Protein AF-A0A955NN90-F1 (afdb_monomer_lite)

Structure (mmCIF, N/CA/C/O backbone):
data_AF-A0A955NN90-F1
#
_entry.id   AF-A0A955NN90-F1
#
loop_
_atom_site.group_PDB
_atom_site.id
_atom_site.type_symbol
_atom_site.label_atom_id
_atom_site.label_alt_id
_atom_site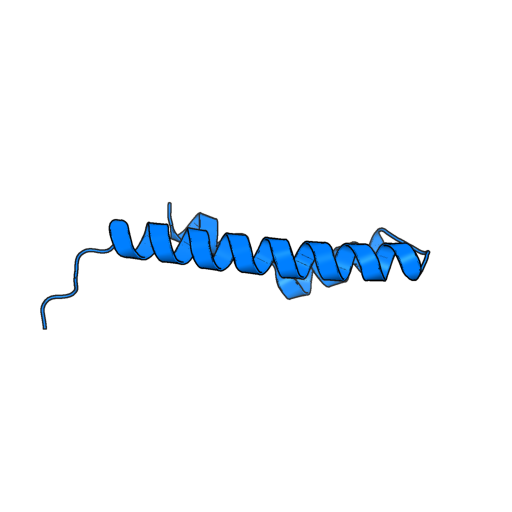.label_comp_id
_atom_site.label_asym_id
_atom_site.label_entity_id
_atom_site.label_seq_id
_atom_site.pdbx_PDB_ins_code
_atom_site.Cartn_x
_atom_site.Cartn_y
_atom_site.Cartn_z
_atom_site.occupancy
_atom_site.B_iso_or_equiv
_atom_site.auth_seq_id
_atom_site.auth_comp_id
_atom_site.auth_asym_id
_atom_site.auth_atom_id
_atom_site.pdbx_PDB_model_num
ATOM 1 N N . TYR A 1 1 ? -5.148 -3.337 14.978 1.00 61.41 1 TYR A N 1
ATOM 2 C CA . TYR A 1 1 ? -5.038 -3.805 13.578 1.00 61.41 1 TYR A CA 1
ATOM 3 C C . TYR A 1 1 ? -5.408 -2.739 12.545 1.00 61.41 1 TYR A C 1
ATOM 5 O O . TYR A 1 1 ? -4.654 -2.605 11.595 1.00 61.41 1 TYR A O 1
ATOM 13 N N . GLY A 1 2 ? -6.463 -1.926 12.724 1.00 67.06 2 GLY A N 1
ATOM 14 C CA . GLY A 1 2 ? -6.841 -0.883 11.742 1.00 67.06 2 GLY A CA 1
ATOM 15 C C . GLY A 1 2 ? -5.725 0.102 11.343 1.00 67.06 2 GLY A C 1
ATOM 16 O O . GLY A 1 2 ? -5.586 0.418 10.168 1.00 67.06 2 GLY A O 1
ATOM 17 N N . ALA A 1 3 ? -4.849 0.493 12.278 1.00 71.88 3 ALA A N 1
ATOM 18 C CA . ALA A 1 3 ? -3.676 1.326 11.976 1.00 71.88 3 ALA A CA 1
ATOM 19 C C . ALA A 1 3 ? -2.673 0.664 11.004 1.00 71.88 3 ALA A C 1
ATOM 21 O O . ALA A 1 3 ? -2.057 1.354 10.199 1.00 71.88 3 ALA A O 1
ATOM 22 N N . ALA A 1 4 ? -2.543 -0.669 11.023 1.00 71.81 4 ALA A N 1
ATOM 23 C CA . ALA A 1 4 ? -1.689 -1.396 10.080 1.00 71.81 4 ALA A CA 1
ATOM 24 C C . ALA A 1 4 ? -2.284 -1.409 8.660 1.00 71.81 4 ALA A C 1
ATOM 26 O O . ALA A 1 4 ? -1.540 -1.355 7.689 1.00 71.81 4 ALA A O 1
ATOM 27 N N . CYS A 1 5 ? -3.616 -1.406 8.526 1.00 68.50 5 CYS A N 1
ATOM 28 C CA . CYS A 1 5 ? -4.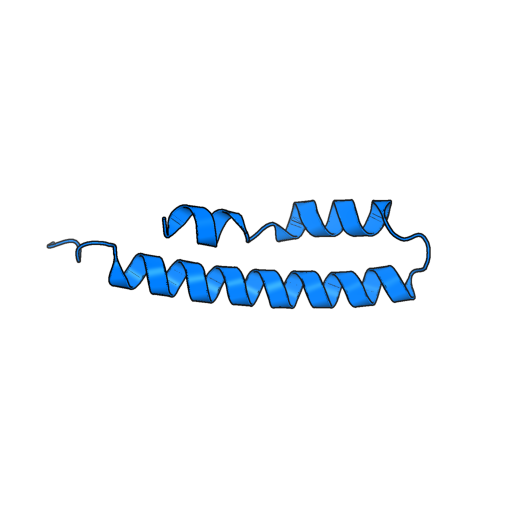283 -1.238 7.230 1.00 68.50 5 CYS A CA 1
ATOM 29 C C . CYS A 1 5 ? -4.102 0.182 6.664 1.00 68.50 5 CYS A C 1
ATOM 31 O O . CYS A 1 5 ? -4.024 0.353 5.453 1.00 68.50 5 CYS A O 1
ATOM 33 N N . LEU A 1 6 ? -3.986 1.202 7.521 1.00 72.38 6 LEU A N 1
ATOM 34 C CA . LEU A 1 6 ? -3.656 2.569 7.094 1.00 72.38 6 LEU A CA 1
ATOM 35 C C . LEU A 1 6 ? -2.167 2.733 6.743 1.00 72.38 6 LEU A C 1
ATOM 37 O O . LEU A 1 6 ? -1.835 3.548 5.890 1.00 72.38 6 LEU A O 1
ATOM 41 N N . ALA A 1 7 ? -1.274 1.927 7.328 1.00 69.19 7 ALA A N 1
ATOM 42 C CA . ALA A 1 7 ? 0.148 1.914 6.969 1.00 69.19 7 ALA A CA 1
ATOM 43 C C . ALA A 1 7 ? 0.410 1.466 5.514 1.00 69.19 7 ALA A C 1
ATOM 45 O O . ALA A 1 7 ? 1.481 1.734 4.978 1.00 69.19 7 ALA A O 1
ATOM 46 N N . GLY A 1 8 ? -0.569 0.827 4.858 1.00 69.38 8 GLY A N 1
ATOM 47 C CA . GLY A 1 8 ? -0.533 0.500 3.429 1.00 69.38 8 GLY A CA 1
ATOM 48 C C . GLY A 1 8 ? -0.719 1.698 2.486 1.00 69.38 8 GLY A C 1
ATOM 49 O O . GLY A 1 8 ? -0.553 1.542 1.279 1.00 69.38 8 GLY A O 1
ATOM 50 N N . ILE A 1 9 ? -1.025 2.899 2.998 1.00 80.12 9 ILE A N 1
ATOM 51 C CA . ILE A 1 9 ? -1.105 4.141 2.207 1.00 80.12 9 ILE A CA 1
ATOM 52 C C . ILE A 1 9 ? 0.327 4.647 1.945 1.00 80.12 9 ILE A C 1
ATOM 54 O O . ILE A 1 9 ? 0.782 5.652 2.484 1.00 80.12 9 ILE A O 1
ATOM 58 N N . GLY A 1 10 ? 1.077 3.893 1.144 1.00 80.69 10 GLY A N 1
ATOM 59 C CA . GLY A 1 10 ? 2.488 4.128 0.842 1.00 80.69 10 GLY A CA 1
ATOM 60 C C . GLY A 1 10 ? 2.732 5.016 -0.375 1.00 80.69 10 GLY A C 1
ATOM 61 O O . GLY A 1 10 ? 3.790 4.885 -0.975 1.00 80.69 10 GLY A O 1
ATOM 62 N N . PHE A 1 11 ? 1.784 5.882 -0.758 1.00 82.19 11 PHE A N 1
ATOM 63 C CA . PHE A 1 11 ? 1.761 6.605 -2.039 1.00 82.19 11 PHE A CA 1
ATOM 64 C C . PHE A 1 11 ? 3.144 7.100 -2.499 1.00 82.19 11 PHE A C 1
ATOM 66 O O . PHE A 1 11 ? 3.635 6.682 -3.542 1.00 82.19 11 PHE A O 1
ATOM 73 N N . THR A 1 12 ? 3.827 7.908 -1.688 1.00 85.81 12 THR A N 1
ATOM 74 C CA . THR A 1 12 ? 5.118 8.514 -2.049 1.00 85.81 12 THR A CA 1
ATOM 75 C C . THR A 1 12 ? 6.273 7.511 -2.112 1.00 85.81 12 THR A C 1
ATOM 77 O O . THR A 1 12 ? 7.117 7.604 -2.998 1.00 85.81 12 THR A O 1
ATOM 80 N N . MET A 1 13 ? 6.315 6.535 -1.199 1.00 92.44 13 MET A N 1
ATOM 81 C CA . MET A 1 13 ? 7.366 5.507 -1.188 1.00 92.44 13 MET A CA 1
ATOM 82 C C . MET A 1 13 ? 7.177 4.495 -2.320 1.00 92.44 13 MET A C 1
ATOM 84 O O . MET A 1 13 ? 8.148 4.083 -2.946 1.00 92.44 13 MET A O 1
ATOM 88 N N . SER A 1 14 ? 5.936 4.112 -2.615 1.00 91.31 14 SER A N 1
ATOM 89 C CA . SER A 1 14 ? 5.607 3.202 -3.710 1.00 91.31 14 SER A CA 1
ATOM 90 C C . SER A 1 14 ? 5.896 3.829 -5.072 1.00 91.31 14 SER A C 1
ATOM 92 O O . SER A 1 14 ? 6.410 3.135 -5.944 1.00 91.31 14 SER A O 1
ATOM 94 N N . LEU A 1 15 ? 5.629 5.129 -5.249 1.00 89.69 15 LEU A N 1
ATOM 95 C CA . LEU A 1 15 ? 5.987 5.849 -6.475 1.00 89.69 15 LEU A CA 1
ATOM 96 C C . LEU A 1 15 ? 7.500 5.865 -6.706 1.00 89.69 15 LEU A C 1
ATOM 98 O O . LEU A 1 15 ? 7.952 5.533 -7.796 1.00 89.69 15 LEU A O 1
ATOM 102 N N . PHE A 1 16 ? 8.279 6.147 -5.661 1.00 92.69 16 PHE A N 1
ATOM 103 C CA . PHE A 1 16 ? 9.738 6.101 -5.736 1.00 92.69 16 PHE A CA 1
ATOM 104 C C . PHE A 1 16 ? 10.262 4.702 -6.097 1.00 92.69 16 PHE A C 1
ATOM 106 O O . PHE A 1 16 ? 11.128 4.556 -6.955 1.00 92.69 16 PHE A O 1
ATOM 113 N N . VAL A 1 17 ? 9.707 3.651 -5.485 1.00 92.50 17 VAL A N 1
ATOM 114 C CA . VAL A 1 17 ? 10.059 2.264 -5.829 1.00 92.50 17 VAL A CA 1
ATOM 115 C C . VAL A 1 17 ? 9.694 1.945 -7.278 1.00 92.50 17 VAL A C 1
ATOM 117 O O . VAL A 1 17 ? 10.457 1.261 -7.951 1.00 92.50 17 VAL A O 1
ATOM 120 N N . SER A 1 18 ? 8.566 2.453 -7.776 1.00 91.56 18 SER A N 1
ATOM 121 C CA . SER A 1 18 ? 8.142 2.239 -9.160 1.00 91.56 18 SER A CA 1
ATOM 122 C C . SER A 1 18 ? 9.097 2.873 -10.174 1.00 91.56 18 SER A C 1
ATOM 124 O O . SER A 1 18 ? 9.391 2.249 -11.189 1.00 91.56 18 SER A O 1
ATOM 126 N N . GLU A 1 19 ? 9.609 4.073 -9.888 1.00 91.00 19 GLU A N 1
ATOM 127 C CA . GLU A 1 19 ? 10.609 4.749 -10.730 1.00 91.00 19 GLU A CA 1
ATOM 128 C C . GLU A 1 19 ? 11.971 4.037 -10.719 1.00 91.00 19 GLU A C 1
ATOM 130 O O . GLU A 1 19 ? 12.705 4.089 -11.701 1.00 91.00 19 GLU A O 1
ATOM 135 N N . LEU A 1 20 ? 12.316 3.336 -9.633 1.00 92.88 20 LEU A N 1
ATOM 136 C CA . LEU A 1 20 ? 13.526 2.507 -9.574 1.00 92.88 20 LEU A CA 1
ATOM 137 C C . LEU A 1 20 ? 13.346 1.131 -10.231 1.00 92.88 20 LEU A C 1
ATOM 139 O O . LEU A 1 20 ? 14.321 0.542 -10.697 1.00 92.88 20 LEU A O 1
ATOM 143 N N . ALA A 1 21 ? 12.126 0.591 -10.214 1.00 93.06 21 ALA A N 1
ATOM 144 C CA . ALA A 1 21 ? 11.827 -0.763 -10.674 1.00 93.06 21 ALA A CA 1
ATOM 145 C C . ALA A 1 21 ? 11.650 -0.861 -12.194 1.00 93.06 21 ALA A C 1
ATOM 147 O O . ALA A 1 21 ? 11.942 -1.909 -12.772 1.00 93.06 21 ALA A O 1
ATOM 148 N N . PHE A 1 22 ? 11.176 0.207 -12.839 1.00 92.88 22 PHE A N 1
ATOM 149 C CA . PHE A 1 22 ? 10.864 0.214 -14.264 1.00 92.88 22 PHE A CA 1
ATOM 150 C C . PHE A 1 22 ? 11.605 1.336 -14.984 1.00 92.88 22 PHE A C 1
ATOM 152 O O . PHE A 1 22 ? 11.671 2.463 -14.510 1.00 92.88 22 PHE A O 1
ATOM 159 N N . THR A 1 23 ? 12.162 1.013 -16.151 1.00 88.38 23 THR A N 1
ATOM 160 C CA . THR A 1 23 ? 12.858 1.973 -17.027 1.00 88.38 23 THR A CA 1
ATOM 161 C C . THR A 1 23 ? 11.994 2.397 -18.220 1.00 88.38 23 THR A C 1
ATOM 163 O O . THR A 1 23 ? 12.343 3.339 -18.921 1.00 88.38 23 THR A O 1
ATOM 166 N N . ASP A 1 24 ? 10.885 1.691 -18.466 1.00 94.31 24 ASP A N 1
ATOM 167 C CA . ASP A 1 24 ? 9.903 2.019 -19.503 1.00 94.31 24 ASP A CA 1
ATOM 168 C C . ASP A 1 24 ? 8.814 2.923 -18.913 1.00 94.31 24 ASP A C 1
ATOM 170 O O . ASP A 1 24 ? 8.147 2.546 -17.943 1.00 94.31 24 ASP A O 1
ATOM 174 N N . ASP A 1 25 ? 8.626 4.098 -19.513 1.00 91.25 25 ASP A N 1
ATOM 175 C CA . ASP A 1 25 ? 7.657 5.098 -19.065 1.00 91.25 25 ASP A CA 1
ATOM 176 C C . ASP A 1 25 ? 6.214 4.565 -19.055 1.00 91.25 25 ASP A C 1
ATOM 178 O O . ASP A 1 25 ? 5.435 4.925 -18.170 1.00 91.25 25 ASP A O 1
ATOM 182 N N . LEU A 1 26 ? 5.852 3.658 -19.975 1.00 94.56 26 LEU A N 1
ATOM 183 C CA . LEU A 1 26 ? 4.509 3.068 -20.005 1.00 94.56 26 LEU A CA 1
ATOM 184 C C . LEU A 1 26 ? 4.247 2.189 -18.777 1.00 94.56 26 LEU A C 1
ATOM 186 O O . LEU A 1 26 ? 3.159 2.239 -18.202 1.00 94.56 26 LEU A O 1
ATOM 190 N N . LEU A 1 27 ? 5.248 1.416 -18.347 1.00 93.25 27 LEU A N 1
ATOM 191 C CA . LEU A 1 27 ? 5.144 0.570 -17.154 1.00 93.25 27 LEU A CA 1
ATOM 192 C C . LEU A 1 27 ? 5.106 1.411 -15.875 1.00 93.25 27 LEU A C 1
ATOM 194 O O . LEU A 1 27 ? 4.370 1.089 -14.942 1.00 93.25 27 LEU A O 1
ATOM 198 N N . VAL A 1 28 ? 5.871 2.505 -15.837 1.00 92.69 28 VAL A N 1
ATOM 199 C CA . VAL A 1 28 ? 5.847 3.458 -14.722 1.00 92.69 28 VAL A CA 1
ATOM 200 C C . VAL A 1 28 ? 4.461 4.095 -14.586 1.00 92.69 28 VAL A C 1
ATOM 202 O O . VAL A 1 28 ? 3.939 4.185 -13.474 1.00 92.69 28 VAL A O 1
ATOM 205 N N . ASP A 1 29 ? 3.835 4.504 -15.689 1.00 93.06 29 ASP A N 1
ATOM 206 C CA . ASP A 1 29 ? 2.500 5.105 -15.658 1.00 93.06 29 ASP A CA 1
ATOM 207 C C . ASP A 1 29 ? 1.402 4.109 -15.258 1.00 93.06 29 ASP A C 1
ATOM 209 O O . ASP A 1 29 ? 0.527 4.449 -14.455 1.00 93.06 29 ASP A O 1
ATOM 213 N N . GLU A 1 30 ? 1.474 2.860 -15.721 1.00 94.81 30 GLU A N 1
ATOM 214 C CA . GLU A 1 30 ? 0.554 1.809 -15.276 1.00 94.81 30 GLU A CA 1
ATOM 215 C C . GLU A 1 30 ? 0.702 1.536 -13.768 1.00 94.81 30 GLU A C 1
ATOM 217 O O . GLU A 1 30 ? -0.288 1.469 -13.028 1.00 94.81 30 GLU A O 1
ATOM 222 N N . ALA A 1 31 ? 1.941 1.475 -13.277 1.00 94.00 31 ALA A N 1
ATOM 223 C CA . ALA A 1 31 ? 2.227 1.283 -11.863 1.00 94.00 31 ALA A CA 1
ATOM 224 C C . ALA A 1 31 ? 1.750 2.463 -10.996 1.00 94.00 31 ALA A C 1
ATOM 226 O O . ALA A 1 31 ? 1.184 2.231 -9.925 1.00 94.00 31 ALA A O 1
ATOM 227 N N . LYS A 1 32 ? 1.875 3.718 -11.459 1.00 91.88 32 LYS A N 1
ATOM 228 C CA . LYS A 1 32 ? 1.306 4.901 -10.777 1.00 91.88 32 LYS A CA 1
ATOM 229 C C . LYS A 1 32 ? -0.198 4.752 -10.558 1.00 91.88 32 LYS A C 1
ATOM 231 O O . LYS A 1 32 ? -0.684 4.995 -9.450 1.00 91.88 32 LYS A O 1
ATOM 236 N N . ILE A 1 33 ? -0.932 4.335 -11.592 1.00 94.44 33 ILE A N 1
ATOM 237 C CA . ILE A 1 33 ? -2.380 4.109 -11.493 1.00 94.44 33 ILE A CA 1
ATOM 238 C C . ILE A 1 33 ? -2.675 2.975 -10.507 1.00 94.44 33 ILE A C 1
ATOM 240 O O . ILE A 1 33 ? -3.531 3.134 -9.634 1.00 94.44 33 ILE A O 1
ATOM 244 N N . GLY A 1 34 ? -1.932 1.868 -10.577 1.00 94.00 34 GLY A N 1
ATOM 245 C CA . GLY A 1 34 ? -2.064 0.763 -9.626 1.00 94.00 34 GLY A CA 1
ATOM 246 C C . GLY A 1 34 ? -1.857 1.201 -8.171 1.00 94.00 34 GLY A C 1
ATOM 247 O O . GLY A 1 34 ? -2.672 0.886 -7.304 1.00 94.00 34 GLY A O 1
ATOM 248 N N . ILE A 1 35 ? -0.814 1.992 -7.904 1.00 93.50 35 ILE A N 1
ATOM 249 C CA . ILE A 1 35 ? -0.487 2.520 -6.571 1.00 93.50 35 ILE A CA 1
ATOM 250 C C . ILE A 1 35 ? -1.590 3.448 -6.054 1.00 93.50 35 ILE A C 1
ATOM 252 O O . ILE A 1 35 ? -1.962 3.359 -4.880 1.00 93.50 35 ILE A O 1
ATOM 256 N N . LEU A 1 36 ? -2.136 4.318 -6.909 1.00 92.12 36 LEU A N 1
ATOM 257 C CA . LEU A 1 36 ? -3.252 5.201 -6.561 1.00 92.12 36 LEU A CA 1
ATOM 258 C C . LEU A 1 36 ? -4.491 4.402 -6.144 1.00 92.12 36 LEU A C 1
ATOM 260 O O . LEU A 1 36 ? -5.070 4.659 -5.087 1.00 92.12 36 LEU A O 1
ATOM 264 N N . VAL A 1 37 ? -4.868 3.402 -6.944 1.00 93.44 37 VAL A N 1
ATOM 265 C CA . VAL A 1 37 ? -6.038 2.556 -6.678 1.00 93.44 37 VAL A CA 1
ATOM 266 C C . VAL A 1 37 ? -5.837 1.732 -5.406 1.00 93.44 37 VAL A C 1
ATOM 268 O O . VAL A 1 37 ? -6.715 1.708 -4.543 1.00 93.44 37 VAL A O 1
ATOM 271 N N . ALA A 1 38 ? -4.669 1.109 -5.237 1.00 91.25 38 ALA A N 1
ATOM 272 C CA . ALA A 1 38 ? -4.346 0.330 -4.045 1.00 91.25 38 ALA A CA 1
ATOM 273 C C . ALA A 1 38 ? -4.350 1.193 -2.773 1.00 91.25 38 ALA A C 1
ATOM 275 O O . ALA A 1 38 ? -4.918 0.789 -1.757 1.00 91.25 38 ALA A O 1
ATOM 276 N N . SER A 1 39 ? -3.788 2.405 -2.838 1.00 90.38 39 SER A N 1
ATOM 277 C CA . SER A 1 39 ? -3.778 3.351 -1.715 1.00 90.38 39 SER A CA 1
ATOM 278 C C . SER A 1 39 ? -5.194 3.770 -1.320 1.00 90.38 39 SER A C 1
ATOM 280 O O . SER A 1 39 ? -5.509 3.823 -0.130 1.00 90.38 39 SER A O 1
ATOM 282 N N . LEU A 1 40 ? -6.069 4.014 -2.302 1.00 90.75 40 LEU A N 1
ATOM 283 C CA . LEU A 1 40 ? -7.471 4.344 -2.059 1.00 90.75 40 LEU A CA 1
ATOM 284 C C . LEU A 1 40 ? -8.200 3.187 -1.364 1.00 90.75 40 LEU A C 1
ATOM 286 O O . LEU A 1 40 ? -8.868 3.397 -0.353 1.00 90.75 40 LEU A O 1
ATOM 290 N N . ILE A 1 41 ? -8.024 1.959 -1.863 1.00 91.12 41 ILE A N 1
ATOM 291 C CA . ILE A 1 41 ? -8.624 0.754 -1.272 1.00 91.12 41 ILE A CA 1
ATOM 292 C C . ILE A 1 41 ? -8.119 0.555 0.161 1.00 91.12 41 ILE A C 1
ATOM 294 O O . ILE A 1 41 ? -8.923 0.333 1.065 1.00 91.12 41 ILE A O 1
ATOM 298 N N . SER A 1 42 ? -6.810 0.691 0.394 1.00 88.75 42 SER A N 1
ATOM 299 C CA . SER A 1 42 ? -6.208 0.562 1.725 1.00 88.75 42 SER A CA 1
ATOM 300 C C . SER A 1 42 ? -6.724 1.628 2.693 1.00 88.75 42 SER A C 1
ATOM 302 O O . SER A 1 42 ? -7.003 1.322 3.851 1.00 88.75 42 SER A O 1
ATOM 304 N N . GLY A 1 43 ? -6.902 2.867 2.223 1.00 88.25 43 GLY A N 1
ATOM 305 C CA . GLY A 1 43 ? -7.456 3.964 3.013 1.00 88.25 43 GLY A CA 1
ATOM 306 C C . GLY A 1 43 ? -8.918 3.743 3.390 1.00 88.25 43 GLY A C 1
ATOM 307 O O . GLY A 1 43 ? -9.263 3.856 4.565 1.00 88.25 43 GLY A O 1
ATOM 308 N N . VAL A 1 44 ? -9.763 3.356 2.429 1.00 90.25 44 VAL A N 1
ATOM 309 C CA . VAL A 1 44 ? -11.178 3.039 2.684 1.00 90.25 44 VAL A CA 1
ATOM 310 C C . VAL A 1 44 ? -11.298 1.852 3.635 1.00 90.25 44 VAL A C 1
ATOM 312 O O . VAL A 1 44 ? -12.020 1.926 4.627 1.00 90.25 44 VAL A O 1
ATOM 315 N N . TRP A 1 45 ? -10.557 0.772 3.383 1.00 88.94 45 TRP A N 1
ATOM 316 C CA . TRP A 1 45 ? -10.597 -0.421 4.223 1.00 88.94 45 TRP A CA 1
ATOM 317 C C . TRP A 1 45 ? -10.072 -0.144 5.633 1.00 88.94 45 TRP A C 1
ATOM 319 O O . TRP A 1 45 ? -10.706 -0.510 6.621 1.00 88.94 45 TRP A O 1
ATOM 329 N N . GLY A 1 46 ? -8.939 0.551 5.742 1.00 88.19 46 GLY A N 1
ATOM 330 C CA . GLY A 1 46 ? -8.364 0.966 7.015 1.00 88.19 46 GLY A CA 1
ATOM 331 C C . GLY A 1 46 ? -9.312 1.859 7.808 1.00 88.19 46 GLY A C 1
ATOM 332 O O . GLY A 1 46 ? -9.493 1.623 9.000 1.00 88.19 46 GLY A O 1
ATOM 333 N N . TYR A 1 47 ? -9.976 2.812 7.149 1.00 86.44 47 TYR A N 1
ATOM 334 C CA . TYR A 1 47 ? -10.986 3.670 7.767 1.00 86.44 47 TYR A CA 1
ATOM 335 C C . TYR A 1 47 ? -12.199 2.877 8.264 1.00 86.44 47 TYR A C 1
ATOM 337 O O . TYR A 1 47 ? -12.587 3.040 9.418 1.00 86.44 47 TYR A O 1
ATOM 345 N N . LEU A 1 48 ? -12.764 1.981 7.447 1.00 88.25 48 LEU A N 1
ATOM 346 C CA . LEU A 1 48 ? -13.902 1.144 7.845 1.00 88.25 48 LEU A CA 1
ATOM 347 C C . LEU A 1 48 ? -13.558 0.255 9.045 1.00 88.25 48 LEU A C 1
ATOM 349 O O . LEU A 1 48 ? -14.321 0.188 10.008 1.00 88.25 48 LEU A O 1
ATOM 353 N N . VAL A 1 49 ? -12.385 -0.384 9.029 1.00 86.69 49 VAL A N 1
ATOM 354 C CA . VAL A 1 49 ? -11.908 -1.191 1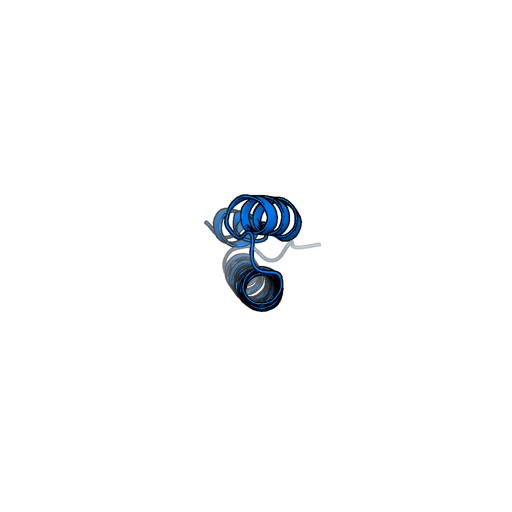0.160 1.00 86.69 49 VAL A CA 1
ATOM 355 C C . VAL A 1 49 ? -11.732 -0.320 11.400 1.00 86.69 49 VAL A C 1
ATOM 357 O O . VAL A 1 49 ? -12.148 -0.717 12.488 1.00 86.69 49 VAL A O 1
ATOM 360 N N . LEU A 1 50 ? -11.137 0.867 11.261 1.00 85.38 50 LEU A N 1
ATOM 361 C CA . LEU A 1 50 ? -10.946 1.788 12.377 1.00 85.38 50 LEU A CA 1
ATOM 362 C C . LEU A 1 50 ? -12.291 2.256 12.946 1.00 85.38 50 LEU A C 1
ATOM 364 O O . LEU A 1 50 ? -12.450 2.283 14.156 1.00 85.38 50 LEU A O 1
ATOM 368 N N . MET A 1 51 ? -13.275 2.549 12.096 1.00 83.81 51 MET A N 1
ATOM 369 C CA . MET A 1 51 ? -14.614 2.983 12.499 1.00 83.81 51 MET A CA 1
ATOM 370 C C . MET A 1 51 ? -15.379 1.901 13.272 1.00 83.81 51 MET A C 1
ATOM 372 O O . MET A 1 51 ? -16.095 2.220 14.216 1.00 83.81 51 MET A O 1
ATOM 376 N N . VAL A 1 52 ? -15.227 0.629 12.896 1.00 83.81 52 VAL A N 1
ATOM 377 C CA . VAL A 1 52 ? -15.862 -0.498 13.604 1.00 83.81 52 VAL A CA 1
ATOM 378 C C . VAL A 1 52 ? -15.134 -0.835 14.911 1.00 83.81 52 VAL A C 1
ATOM 380 O O . VAL A 1 52 ? -15.747 -1.351 15.841 1.00 83.81 52 VAL A O 1
ATOM 383 N N . THR A 1 53 ? -13.827 -0.568 14.991 1.00 81.62 53 THR A N 1
ATOM 384 C CA . THR A 1 53 ? -12.991 -0.969 16.138 1.00 81.62 53 THR A CA 1
ATOM 385 C C . THR A 1 53 ? -12.732 0.141 17.150 1.00 81.62 53 THR A C 1
ATOM 387 O O . THR A 1 53 ? -12.451 -0.171 18.307 1.00 81.62 53 THR A O 1
ATOM 390 N N . LEU A 1 54 ? -12.817 1.417 16.762 1.00 77.50 54 LEU A N 1
ATOM 391 C CA . LEU A 1 54 ? -12.707 2.533 17.695 1.00 77.50 54 LEU A CA 1
ATOM 392 C C . LEU A 1 54 ? -14.002 2.659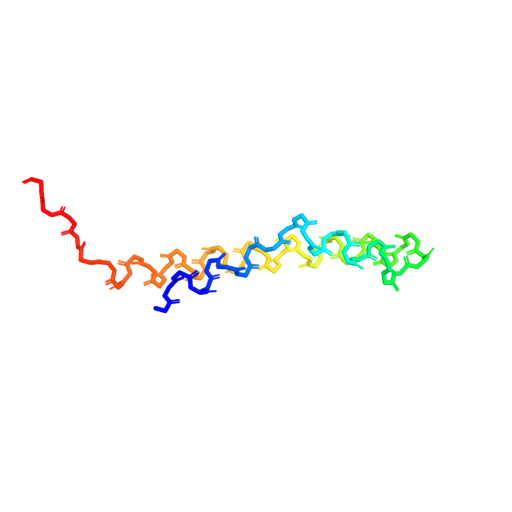 18.508 1.00 77.50 54 LEU A C 1
ATOM 394 O O . LEU A 1 54 ? -15.075 2.826 17.924 1.00 77.50 54 LEU A O 1
ATOM 398 N N . PRO A 1 55 ? -13.919 2.643 19.850 1.00 63.53 55 PRO A N 1
ATOM 399 C CA . PRO A 1 55 ? -15.039 3.027 20.692 1.00 63.53 55 PRO A CA 1
ATOM 400 C C . PRO A 1 55 ? -15.445 4.464 20.353 1.00 63.53 55 PRO A C 1
ATOM 402 O O . PRO A 1 55 ? -14.593 5.349 20.256 1.00 63.53 55 PRO A O 1
ATOM 405 N N . LYS A 1 56 ? -16.746 4.692 20.155 1.00 59.12 56 LYS A N 1
ATOM 406 C CA . LYS A 1 56 ? -17.318 6.024 19.935 1.00 59.12 56 LYS A CA 1
ATOM 407 C C . LYS A 1 56 ? -16.906 6.907 21.118 1.00 59.12 56 LYS A C 1
ATOM 409 O O . LYS A 1 56 ? -17.323 6.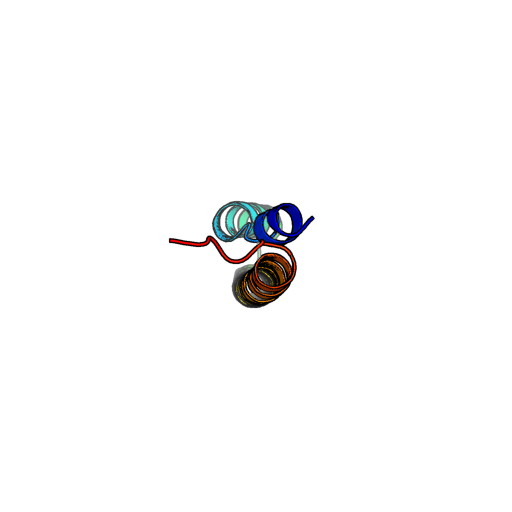629 22.236 1.00 59.12 56 LYS A O 1
ATOM 414 N N . ALA A 1 57 ? -16.065 7.914 20.879 1.00 62.50 57 ALA A N 1
ATOM 415 C CA . ALA A 1 57 ? -15.683 8.868 21.914 1.00 62.50 57 ALA A CA 1
ATOM 416 C C . ALA A 1 57 ? -16.959 9.542 22.447 1.00 62.50 57 ALA A C 1
ATOM 418 O O . ALA A 1 57 ? -17.668 10.220 21.700 1.00 62.50 57 ALA A O 1
ATOM 419 N N . GLU A 1 58 ? -17.292 9.252 23.703 1.00 59.50 58 GLU A N 1
ATOM 420 C CA . GLU A 1 58 ? -18.320 9.948 24.472 1.00 59.50 58 GLU A CA 1
ATOM 421 C C . GLU A 1 58 ? -17.791 11.357 24.782 1.00 59.50 58 GLU A C 1
ATOM 423 O O . GLU A 1 58 ? -16.629 11.493 25.171 1.00 59.50 58 GLU A O 1
ATOM 428 N N . ASN A 1 59 ? -18.602 12.382 24.485 1.00 52.03 59 ASN A N 1
ATOM 429 C CA . ASN A 1 59 ? -18.252 13.802 24.649 1.00 52.03 59 ASN A CA 1
ATOM 4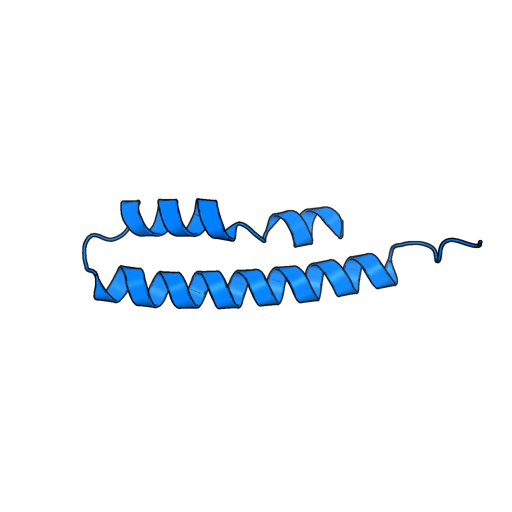30 C C . ASN A 1 59 ? -18.202 14.211 26.120 1.00 52.03 59 ASN A C 1
ATOM 432 O O . ASN A 1 59 ? -19.119 13.786 26.856 1.00 52.03 59 ASN A O 1
#

Secondary structure (DSSP, 8-state):
-HHHHHTT--HHHHHHHHHHH--SHHHHHHHHHHHHHHHHHHHHHHHHHHHHHS-----

Foldseek 3Di:
DLVVLLVLLCLVVQLVVLVVVDPDPVSSVVSNVVSVVSNVVSVVVSVVVCVVPDDDDDD

pLDDT: mean 84.31, std 11.17, range [52.03, 94.81]

Sequence (59 aa):
YGAACLAGIGFTMSLFVSELAFTDDLLVDEAKIGILVASLISGVWGYLVLMVTLPKAEN

Radius of gyration: 15.16 Å; chains: 1; bounding box: 32×18×45 Å